Protein AF-A0A7C3UHL0-F1 (afdb_monomer_lite)

Organism: NCBI:txid113653

pLDDT: mean 90.92, std 7.12, range [57.59, 97.38]

Secondary structure (DSSP, 8-state):
-------SS------TTS--SS--HHHHHHHHHHHHHHHHHHTT-----TTS--

InterPro domains:
  IPR005537 CRISPR type III-associated protein [PF03787] (4-52)
  IPR007522 CRISPR-associated protein TM1795 [TIGR01894] (6-52)

Foldseek 3Di:
DDDDDDDPDDDADQDPVGHRPDDDVVVVVVVVLVVVCVVCVVVVHDDDDPPPDD

Structure (mmCIF, N/CA/C/O backbone):
data_AF-A0A7C3UHL0-F1
#
_entry.id   AF-A0A7C3UHL0-F1
#
loop_
_atom_site.group_PDB
_atom_site.id
_atom_site.type_symbol
_atom_site.label_atom_id
_atom_site.label_alt_id
_atom_site.label_comp_id
_atom_site.label_asym_id
_atom_site.label_entity_id
_atom_site.label_seq_id
_atom_site.pdbx_PDB_ins_code
_atom_site.Cartn_x
_atom_site.Cartn_y
_atom_site.Cartn_z
_atom_site.occupancy
_atom_site.B_iso_or_equiv
_atom_site.auth_seq_id
_atom_site.auth_comp_id
_atom_site.auth_asym_id
_atom_site.auth_atom_id
_atom_site.pdbx_PDB_model_num
ATOM 1 N N . MET A 1 1 ? -20.749 -3.253 -9.975 1.00 82.06 1 MET A N 1
ATOM 2 C CA . MET A 1 1 ? -20.470 -1.817 -9.743 1.00 82.06 1 MET A CA 1
ATOM 3 C C . MET A 1 1 ? -19.239 -1.440 -10.554 1.00 82.06 1 MET A C 1
ATOM 5 O O . MET A 1 1 ? -18.311 -2.235 -10.581 1.00 82.06 1 MET A O 1
ATOM 9 N N . ASN A 1 2 ? -19.240 -0.307 -11.259 1.00 91.81 2 ASN A N 1
ATOM 10 C CA . ASN A 1 2 ? -18.100 0.143 -12.068 1.00 91.81 2 ASN A CA 1
ATOM 11 C C . ASN A 1 2 ? -17.701 1.550 -11.609 1.00 91.81 2 ASN A C 1
ATOM 13 O O . ASN A 1 2 ? -18.561 2.425 -11.528 1.00 91.81 2 ASN A O 1
ATOM 17 N N . VAL A 1 3 ? -16.424 1.743 -11.279 1.00 92.38 3 VAL A N 1
ATOM 18 C CA . VAL A 1 3 ? -15.875 3.013 -10.794 1.00 92.38 3 VAL A CA 1
ATOM 19 C C . VAL A 1 3 ? -14.760 3.434 -11.740 1.00 92.38 3 VAL A C 1
ATOM 21 O O . VAL A 1 3 ? -13.797 2.698 -11.942 1.00 92.38 3 VAL A O 1
ATOM 24 N N . LYS A 1 4 ? -14.891 4.627 -12.323 1.00 94.62 4 LYS A N 1
ATOM 25 C CA . LYS A 1 4 ? -13.872 5.224 -13.188 1.00 94.62 4 LYS A CA 1
ATOM 26 C C . LYS A 1 4 ? -13.104 6.270 -12.395 1.00 94.62 4 LYS A C 1
ATOM 28 O O . LYS A 1 4 ? -13.710 7.179 -11.837 1.00 94.62 4 LYS A O 1
ATOM 33 N N . VAL A 1 5 ? -11.782 6.153 -12.376 1.00 90.94 5 VAL A N 1
ATOM 34 C CA . VAL A 1 5 ? -10.890 7.084 -11.676 1.00 90.94 5 VAL A CA 1
ATOM 35 C C . VAL A 1 5 ? -9.964 7.731 -12.697 1.00 90.94 5 VAL A C 1
ATOM 37 O O . VAL A 1 5 ? -9.451 7.056 -13.589 1.00 90.94 5 VAL A O 1
ATOM 40 N N . ARG A 1 6 ? -9.760 9.045 -12.574 1.00 94.62 6 ARG A N 1
ATOM 41 C CA . ARG A 1 6 ? -8.798 9.802 -13.376 1.00 94.62 6 ARG A CA 1
ATOM 42 C C . ARG A 1 6 ? -7.595 10.149 -12.515 1.00 94.62 6 ARG A C 1
ATOM 44 O O . ARG A 1 6 ? -7.742 10.712 -11.435 1.00 94.62 6 ARG A O 1
ATOM 51 N N . THR A 1 7 ? -6.411 9.852 -13.021 1.00 93.00 7 THR A N 1
ATOM 52 C CA . THR A 1 7 ? -5.153 10.171 -12.356 1.00 93.00 7 THR A CA 1
ATOM 53 C C . THR A 1 7 ? -4.797 11.641 -12.595 1.00 93.00 7 THR A C 1
ATOM 55 O O . THR A 1 7 ? -4.746 12.079 -13.746 1.00 93.00 7 THR A O 1
ATOM 58 N N . LEU A 1 8 ? -4.578 12.413 -11.525 1.00 96.69 8 LEU A N 1
ATOM 59 C CA . LEU A 1 8 ? -4.115 13.809 -11.622 1.00 96.69 8 LEU A CA 1
ATOM 60 C C . LEU A 1 8 ? -2.604 13.894 -11.875 1.00 96.69 8 LEU A C 1
ATOM 62 O O . LEU A 1 8 ? -2.134 14.803 -12.551 1.00 96.69 8 LEU A O 1
ATOM 66 N N . THR A 1 9 ? -1.866 12.911 -11.371 1.00 95.06 9 THR A N 1
ATOM 67 C CA . THR A 1 9 ? -0.441 12.673 -11.611 1.00 95.06 9 THR A CA 1
ATOM 68 C C . THR A 1 9 ? -0.250 11.231 -12.081 1.00 95.06 9 THR A C 1
ATOM 70 O O . THR A 1 9 ? -1.144 10.409 -11.859 1.00 95.06 9 THR A O 1
ATOM 73 N N . PRO A 1 10 ? 0.873 10.883 -12.734 1.00 91.06 10 PRO A N 1
ATOM 74 C CA . PRO A 1 10 ? 1.159 9.490 -13.061 1.00 91.06 10 PRO A CA 1
ATOM 75 C C . PRO A 1 10 ? 1.105 8.610 -11.806 1.00 91.06 10 PRO A C 1
ATOM 77 O O . PRO A 1 10 ? 1.565 9.009 -10.739 1.00 91.06 10 PRO A O 1
ATOM 80 N N . ILE A 1 11 ? 0.528 7.417 -11.934 1.00 90.81 11 ILE A N 1
ATOM 81 C CA . ILE A 1 11 ? 0.575 6.398 -10.883 1.00 90.81 11 ILE A CA 1
ATOM 82 C C . ILE A 1 11 ? 1.791 5.520 -11.137 1.00 90.81 11 ILE A C 1
ATOM 84 O O . ILE A 1 11 ? 1.968 5.015 -12.246 1.00 90.81 11 ILE A O 1
ATOM 88 N N . TRP A 1 12 ? 2.578 5.296 -10.089 1.00 90.06 12 TRP A N 1
ATOM 89 C CA . TRP A 1 12 ? 3.710 4.382 -10.120 1.00 90.06 12 TRP A CA 1
ATOM 90 C C . TRP A 1 12 ? 3.418 3.152 -9.272 1.00 90.06 12 TRP A C 1
ATOM 92 O O . TRP A 1 12 ? 3.042 3.258 -8.107 1.00 90.06 12 TRP A O 1
ATOM 102 N N . THR A 1 13 ? 3.603 1.975 -9.857 1.00 92.31 13 THR A N 1
ATOM 103 C CA . THR A 1 13 ? 3.498 0.692 -9.154 1.00 92.31 13 THR A CA 1
ATOM 104 C C . THR A 1 13 ? 4.653 -0.189 -9.584 1.00 92.31 13 THR A C 1
ATOM 106 O O . THR A 1 13 ? 4.850 -0.374 -10.784 1.00 92.31 13 THR A O 1
ATOM 109 N N . GLY A 1 14 ? 5.389 -0.742 -8.622 1.00 91.75 14 GLY A N 1
ATOM 110 C CA . GLY A 1 14 ? 6.478 -1.672 -8.901 1.00 91.75 14 GLY A CA 1
ATOM 111 C C . GLY A 1 14 ? 5.960 -3.026 -9.383 1.00 91.75 14 GLY A C 1
ATOM 112 O O . GLY A 1 14 ? 4.978 -3.552 -8.857 1.00 91.75 14 GLY A O 1
ATOM 113 N N . ASP A 1 15 ? 6.616 -3.585 -10.392 1.00 91.19 15 ASP A N 1
ATOM 114 C CA . ASP A 1 15 ? 6.537 -5.005 -10.712 1.00 91.19 15 ASP A CA 1
ATOM 115 C C . ASP A 1 15 ? 7.540 -5.828 -9.889 1.00 91.19 15 ASP A C 1
ATOM 117 O O . ASP A 1 15 ? 8.125 -5.336 -8.925 1.00 91.19 15 ASP A O 1
ATOM 121 N N . VAL A 1 16 ? 7.713 -7.099 -10.256 1.00 92.56 16 VAL A N 1
ATOM 122 C CA . VAL A 1 16 ? 8.617 -8.028 -9.560 1.00 92.56 16 VAL A CA 1
ATOM 123 C C . VAL A 1 16 ? 10.075 -7.558 -9.579 1.00 92.56 16 VAL A C 1
ATOM 125 O O . VAL A 1 16 ? 10.819 -7.860 -8.654 1.00 92.56 16 VAL A O 1
ATOM 128 N N . ASP A 1 17 ? 10.455 -6.763 -10.584 1.00 94.69 17 ASP A N 1
ATOM 129 C CA . ASP A 1 17 ? 11.785 -6.170 -10.729 1.00 94.69 17 ASP A CA 1
ATOM 130 C C . ASP A 1 17 ? 11.840 -4.745 -10.147 1.00 94.69 17 ASP A C 1
ATOM 132 O O . ASP A 1 17 ? 12.782 -3.995 -10.407 1.00 94.69 17 ASP A O 1
ATOM 136 N N . SER A 1 18 ? 10.818 -4.336 -9.385 1.00 88.06 18 SER A N 1
ATOM 137 C CA . SER A 1 18 ? 10.649 -2.979 -8.847 1.00 88.06 18 SER A CA 1
ATOM 138 C C . SER A 1 18 ? 10.575 -1.881 -9.919 1.00 88.06 18 SER A C 1
ATOM 140 O O . SER A 1 18 ? 10.844 -0.711 -9.643 1.00 88.06 18 SER A O 1
ATOM 142 N N . LYS A 1 19 ? 10.180 -2.224 -11.151 1.00 92.44 19 LYS A N 1
ATOM 143 C CA . LYS A 1 19 ? 10.019 -1.266 -12.253 1.00 92.44 19 LYS A CA 1
ATOM 144 C C . LYS A 1 19 ? 8.573 -0.802 -12.365 1.00 92.44 19 LYS A C 1
ATOM 146 O O . LYS A 1 19 ? 7.638 -1.570 -12.166 1.00 92.44 19 LYS A O 1
ATOM 151 N N . SER A 1 20 ? 8.381 0.457 -12.761 1.00 90.12 20 SER A N 1
ATOM 152 C CA . SER A 1 20 ? 7.055 1.069 -12.929 1.00 90.12 20 SER A CA 1
ATOM 153 C C . SER A 1 20 ? 6.644 1.201 -14.399 1.00 90.12 20 SER A C 1
ATOM 155 O O . SER A 1 20 ? 6.125 2.232 -14.825 1.00 90.12 20 SER A O 1
ATOM 157 N N . ASN A 1 21 ? 6.878 0.154 -15.190 1.00 89.62 21 ASN A N 1
ATOM 158 C CA . ASN A 1 21 ? 6.567 0.158 -16.625 1.00 89.62 21 ASN A CA 1
ATOM 159 C C . ASN A 1 21 ? 5.059 0.071 -16.916 1.00 89.62 21 ASN A C 1
ATOM 161 O O . ASN A 1 21 ? 4.613 0.423 -18.003 1.00 89.62 21 ASN A O 1
ATOM 165 N N . SER A 1 22 ? 4.265 -0.432 -15.967 1.00 89.75 22 SER A N 1
ATOM 166 C CA . SER A 1 22 ? 2.809 -0.547 -16.092 1.00 89.75 22 SER A CA 1
ATOM 167 C C . SER A 1 22 ? 2.139 -0.494 -14.723 1.00 89.75 22 SER A C 1
ATOM 169 O O . SER A 1 22 ? 2.760 -0.816 -13.709 1.00 89.75 22 SER A O 1
ATOM 171 N N . ILE A 1 23 ? 0.860 -0.113 -14.706 1.00 91.56 23 ILE A N 1
ATOM 172 C CA . ILE A 1 23 ? 0.056 -0.095 -13.483 1.00 91.56 23 ILE A CA 1
ATOM 173 C C . ILE A 1 23 ? -0.264 -1.535 -13.069 1.00 91.56 23 ILE A C 1
ATOM 175 O O . ILE A 1 23 ? -0.823 -2.314 -13.842 1.00 91.56 23 ILE A O 1
ATOM 179 N N . ARG A 1 24 ? 0.052 -1.881 -11.823 1.00 94.25 24 ARG A N 1
ATOM 180 C CA . ARG A 1 24 ? -0.238 -3.176 -11.212 1.00 94.25 24 ARG A CA 1
ATOM 181 C C . ARG A 1 24 ? -1.477 -3.058 -10.336 1.00 94.25 24 ARG A C 1
ATOM 183 O O . ARG A 1 24 ? -1.491 -2.326 -9.348 1.00 94.25 24 ARG A O 1
ATOM 190 N N . SER A 1 25 ? -2.517 -3.813 -10.686 1.00 92.62 25 SER A N 1
ATOM 191 C CA . SER A 1 25 ? -3.774 -3.868 -9.928 1.00 92.62 25 SER A CA 1
ATOM 192 C C . SER A 1 25 ? -3.564 -4.310 -8.480 1.00 92.62 25 SER A C 1
ATOM 194 O O . SER A 1 25 ? -4.250 -3.822 -7.587 1.00 92.62 25 SER A O 1
ATOM 196 N N . THR A 1 26 ? -2.576 -5.170 -8.229 1.00 94.19 26 THR A N 1
ATOM 197 C CA . THR A 1 26 ? -2.186 -5.624 -6.887 1.00 94.19 26 THR A CA 1
ATOM 198 C C . THR A 1 26 ? -1.769 -4.474 -5.973 1.00 94.19 26 THR A C 1
ATOM 200 O O . THR A 1 26 ? -2.155 -4.472 -4.807 1.00 94.19 26 THR A O 1
ATOM 203 N N . GLY A 1 27 ? -1.063 -3.464 -6.494 1.00 91.94 27 GLY A N 1
ATOM 204 C CA . GLY A 1 27 ? -0.706 -2.267 -5.729 1.00 91.94 27 GLY A CA 1
ATOM 205 C C . GLY A 1 27 ? -1.945 -1.486 -5.288 1.00 91.94 27 GLY A C 1
ATOM 206 O O . GLY A 1 27 ? -2.073 -1.137 -4.118 1.00 91.94 27 GLY A O 1
ATOM 207 N N . ILE A 1 28 ? -2.908 -1.306 -6.198 1.00 93.00 28 ILE A N 1
ATOM 208 C CA . ILE A 1 28 ? -4.177 -0.622 -5.906 1.00 93.00 28 ILE A CA 1
ATOM 209 C C . ILE A 1 28 ? -4.986 -1.397 -4.856 1.00 93.00 28 ILE A C 1
ATOM 211 O O . ILE A 1 28 ? -5.462 -0.810 -3.887 1.00 93.00 28 ILE A O 1
ATOM 215 N N . ILE A 1 29 ? -5.123 -2.717 -5.019 1.00 94.56 29 ILE A N 1
ATOM 216 C CA . ILE A 1 29 ? -5.850 -3.577 -4.071 1.00 94.56 29 ILE A CA 1
ATOM 217 C C . ILE A 1 29 ? -5.181 -3.547 -2.690 1.00 94.56 29 ILE A C 1
ATOM 219 O O . ILE A 1 29 ? -5.871 -3.443 -1.678 1.00 94.56 29 ILE A O 1
ATOM 223 N N . GLY A 1 30 ? -3.848 -3.578 -2.634 1.00 93.69 30 GLY A N 1
ATOM 224 C CA . GLY A 1 30 ? -3.092 -3.458 -1.389 1.00 93.69 30 GLY A CA 1
ATOM 225 C C . GLY A 1 30 ? -3.340 -2.128 -0.675 1.00 93.69 30 GLY A C 1
ATOM 226 O O . GLY A 1 30 ? -3.597 -2.124 0.529 1.00 93.69 30 GLY A O 1
ATOM 227 N N . SER A 1 31 ? -3.345 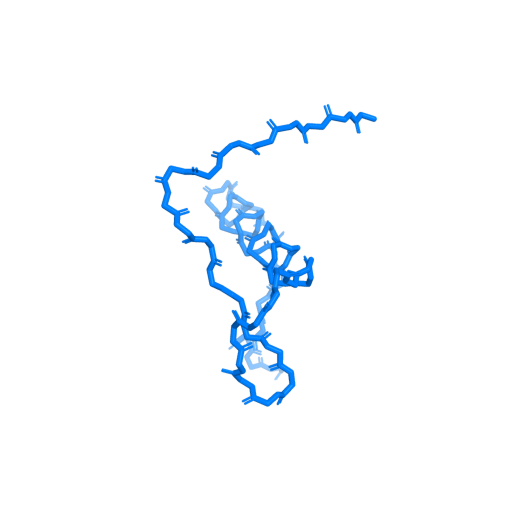-1.011 -1.410 1.00 93.50 31 SER A N 1
ATOM 228 C CA . SER A 1 31 ? -3.693 0.302 -0.854 1.00 93.50 31 SER A CA 1
ATOM 229 C C . SER A 1 31 ? -5.129 0.346 -0.328 1.00 93.50 31 SER A C 1
ATOM 231 O O . SER A 1 31 ? -5.369 0.908 0.737 1.00 93.50 31 SER A O 1
ATOM 233 N N . LEU A 1 32 ? -6.085 -0.269 -1.033 1.00 95.00 32 LEU A N 1
ATOM 234 C CA . LEU A 1 32 ? -7.476 -0.363 -0.575 1.00 95.00 32 LEU A CA 1
ATOM 235 C C . LEU A 1 32 ? -7.606 -1.194 0.704 1.00 95.00 32 LEU A C 1
ATOM 237 O O . LEU A 1 32 ? -8.324 -0.783 1.615 1.00 95.00 32 LEU A O 1
ATOM 241 N N . ARG A 1 33 ? -6.901 -2.328 0.800 1.00 95.38 33 ARG A N 1
ATOM 242 C CA . ARG A 1 33 ? -6.845 -3.133 2.028 1.00 95.38 33 ARG A CA 1
ATOM 243 C C . ARG A 1 33 ? -6.325 -2.289 3.190 1.00 95.38 33 ARG A C 1
ATOM 245 O O . ARG A 1 33 ? -6.996 -2.202 4.212 1.00 95.38 33 ARG A O 1
ATOM 252 N N . TRP A 1 34 ? -5.193 -1.610 2.997 1.00 94.50 34 TRP A N 1
ATOM 253 C CA . TRP A 1 34 ? -4.596 -0.760 4.028 1.00 94.50 34 TRP A CA 1
ATOM 254 C C . TRP A 1 34 ? -5.556 0.343 4.499 1.00 94.50 34 TRP A C 1
ATOM 256 O O . TRP A 1 34 ? -5.770 0.504 5.698 1.00 94.50 34 TRP A O 1
ATOM 266 N N . TRP A 1 35 ? -6.209 1.059 3.575 1.00 96.25 35 TRP A N 1
ATOM 267 C CA . TRP A 1 35 ? -7.196 2.087 3.931 1.00 96.25 35 TRP A CA 1
ATOM 268 C C . TRP A 1 35 ? -8.420 1.514 4.645 1.00 96.25 35 TRP A C 1
ATOM 270 O O . TRP A 1 35 ? -8.935 2.134 5.573 1.00 96.25 35 TRP A O 1
ATOM 280 N N . THR A 1 36 ? -8.872 0.327 4.245 1.00 95.56 36 THR A N 1
ATOM 281 C CA . THR A 1 36 ? -9.983 -0.359 4.914 1.00 95.56 36 THR A CA 1
ATOM 282 C C . THR A 1 36 ? -9.617 -0.684 6.361 1.00 95.56 36 THR A C 1
ATOM 284 O O . THR A 1 36 ? -10.393 -0.394 7.267 1.00 95.56 36 THR A O 1
ATOM 287 N N . GLU A 1 37 ? -8.418 -1.217 6.599 1.00 95.12 37 GLU A N 1
ATOM 288 C CA . GLU A 1 37 ? -7.912 -1.509 7.944 1.00 95.12 37 GLU A CA 1
ATOM 289 C C . GLU A 1 37 ? -7.761 -0.241 8.785 1.00 95.12 37 GLU A C 1
ATOM 291 O O . GLU A 1 37 ? -8.191 -0.230 9.936 1.00 95.12 37 GLU A O 1
ATOM 296 N N . ALA A 1 38 ? -7.231 0.844 8.211 1.00 95.00 38 ALA A N 1
ATOM 297 C CA . ALA A 1 38 ? -7.118 2.131 8.895 1.00 95.00 38 ALA A CA 1
ATOM 298 C C . ALA A 1 38 ? -8.490 2.667 9.343 1.00 95.00 38 ALA A C 1
ATOM 300 O O . ALA A 1 38 ? -8.637 3.122 10.477 1.00 95.00 38 ALA A O 1
ATOM 301 N N . ILE A 1 39 ? -9.512 2.561 8.486 1.00 97.19 39 ILE A N 1
ATOM 302 C CA . ILE A 1 39 ? -10.887 2.964 8.817 1.00 97.19 39 ILE A CA 1
ATOM 303 C C . ILE A 1 39 ? -11.464 2.067 9.917 1.00 97.19 39 ILE A C 1
ATOM 305 O O . ILE A 1 39 ? -12.000 2.578 10.899 1.00 97.19 39 ILE A O 1
ATOM 309 N N . LEU A 1 40 ? -11.334 0.743 9.793 1.00 96.50 40 LEU A N 1
ATOM 310 C CA . LEU A 1 40 ? -11.835 -0.201 10.795 1.00 96.50 40 LEU A CA 1
ATOM 311 C C . LEU A 1 40 ? -11.196 0.044 12.166 1.00 96.50 40 LEU A C 1
ATOM 313 O O . LEU A 1 40 ? -11.920 0.184 13.152 1.00 96.50 40 LEU A O 1
ATOM 317 N N . ARG A 1 41 ? -9.866 0.187 12.221 1.00 94.00 41 AR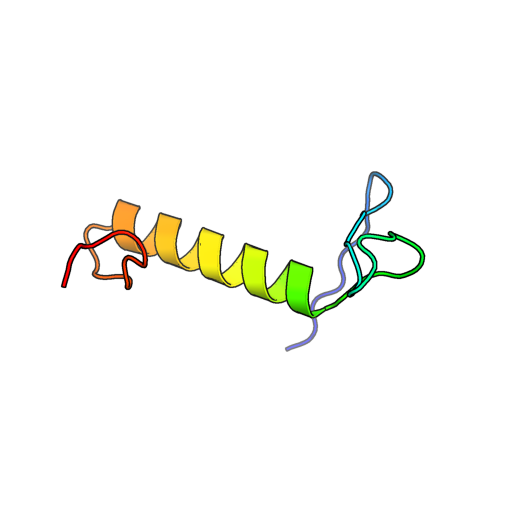G A N 1
ATOM 318 C CA . ARG A 1 41 ? -9.124 0.501 13.452 1.00 94.00 41 ARG A CA 1
ATOM 319 C C . ARG A 1 41 ? -9.557 1.849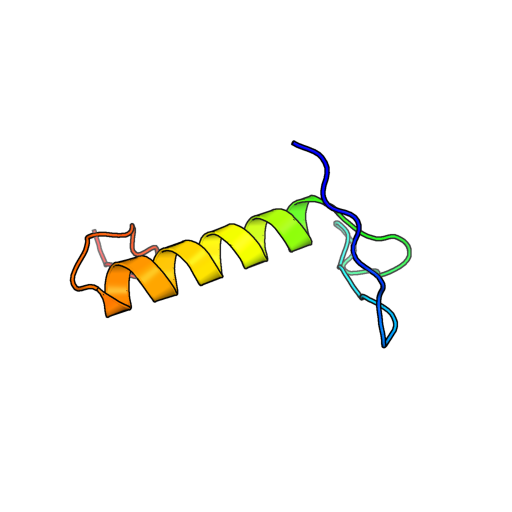 14.034 1.00 94.00 41 ARG A C 1
ATOM 321 O O . ARG A 1 41 ? -9.805 1.939 15.232 1.00 94.00 41 ARG A O 1
ATOM 328 N N . GLY A 1 42 ? -9.746 2.869 13.193 1.00 95.75 42 GLY A N 1
ATOM 329 C CA . GLY A 1 42 ? -10.266 4.179 13.608 1.00 95.75 42 GLY A CA 1
ATOM 330 C C . GLY A 1 42 ? -11.688 4.131 14.183 1.00 95.75 42 GLY A C 1
ATOM 331 O O . GLY A 1 42 ? -12.046 4.952 15.021 1.00 95.75 42 GLY A O 1
ATOM 332 N N . MET A 1 43 ? -12.486 3.138 13.786 1.00 97.38 43 MET A N 1
ATOM 333 C CA . MET A 1 43 ? -13.820 2.868 14.334 1.00 97.38 43 MET A CA 1
ATOM 334 C C . MET A 1 43 ? -13.801 1.924 15.553 1.00 97.38 43 MET A C 1
ATOM 336 O O . MET A 1 43 ? -14.865 1.492 16.003 1.00 97.38 43 MET A O 1
ATOM 340 N N . GLY A 1 44 ? -12.623 1.551 16.068 1.00 94.62 44 GLY A N 1
ATOM 341 C CA . GLY A 1 44 ? -12.478 0.580 17.158 1.00 94.62 44 GLY A CA 1
ATOM 342 C C . GLY A 1 44 ? -12.886 -0.845 16.767 1.00 94.62 44 GLY A C 1
ATOM 343 O O . GLY A 1 44 ? -13.259 -1.645 17.624 1.00 94.62 44 GLY A O 1
ATOM 344 N N . LYS A 1 45 ? -12.885 -1.163 15.468 1.00 94.88 45 LYS A N 1
ATOM 345 C CA . LYS A 1 45 ? -13.137 -2.508 14.944 1.00 94.88 45 LYS A CA 1
ATOM 346 C C . LYS A 1 45 ? -11.823 -3.246 14.724 1.00 94.88 45 LYS A C 1
ATOM 348 O O . LYS A 1 45 ? -10.780 -2.644 14.485 1.00 94.88 45 LYS A O 1
ATOM 353 N N . PHE A 1 46 ? -11.906 -4.571 14.778 1.00 93.19 46 PHE A N 1
ATOM 354 C CA . PHE A 1 46 ? -10.770 -5.437 14.508 1.00 93.19 46 PHE A CA 1
ATOM 355 C C . PHE A 1 46 ? -10.398 -5.410 13.021 1.00 93.19 46 PHE A C 1
ATOM 357 O O . PHE A 1 46 ? -11.258 -5.523 12.145 1.00 93.19 46 PHE A O 1
ATOM 364 N N . ALA A 1 47 ? -9.102 -5.302 12.760 1.00 92.69 47 ALA A N 1
ATOM 365 C CA . ALA A 1 47 ? -8.476 -5.531 11.469 1.00 92.69 47 ALA A CA 1
ATOM 366 C C . ALA A 1 47 ? -7.140 -6.223 11.748 1.00 92.69 47 ALA A C 1
ATOM 368 O O . ALA A 1 47 ? -6.417 -5.770 12.633 1.00 92.69 47 ALA A O 1
ATOM 369 N N . CYS A 1 48 ? -6.836 -7.291 11.006 1.00 87.75 48 CYS A N 1
ATOM 370 C CA . CYS A 1 48 ? -5.624 -8.092 11.194 1.00 87.75 48 CYS A CA 1
ATOM 371 C C . CYS A 1 48 ? -4.384 -7.190 11.227 1.00 87.75 48 CYS A C 1
ATOM 373 O O . CYS A 1 48 ? -4.239 -6.321 10.359 1.00 87.75 48 CYS A O 1
ATOM 375 N N . ASP A 1 49 ? -3.525 -7.365 12.231 1.00 83.38 49 ASP A N 1
ATOM 376 C CA . ASP A 1 49 ? -2.269 -6.640 12.321 1.00 83.38 49 ASP A CA 1
ATOM 377 C C . ASP A 1 49 ? -1.094 -7.549 11.958 1.00 83.38 49 ASP A C 1
ATOM 379 O O . ASP A 1 49 ? -0.778 -8.478 12.694 1.00 83.38 49 ASP A O 1
ATOM 383 N N . PRO A 1 50 ? -0.420 -7.314 10.818 1.00 77.06 50 PRO A N 1
ATOM 384 C CA . PRO A 1 50 ? 0.716 -8.140 10.416 1.00 77.06 50 PRO A CA 1
ATOM 385 C C . PRO A 1 50 ? 1.969 -7.883 11.270 1.00 77.06 50 PRO A C 1
ATOM 387 O O . PRO A 1 50 ? 2.997 -8.511 11.033 1.00 77.06 50 PRO A O 1
ATOM 390 N N . THR A 1 51 ? 1.900 -6.928 12.202 1.00 79.75 51 THR A N 1
ATOM 391 C CA . THR A 1 51 ? 2.953 -6.589 13.163 1.00 79.75 51 THR A CA 1
ATOM 392 C C . THR A 1 51 ? 2.654 -7.059 14.582 1.00 79.75 51 THR A C 1
ATOM 394 O O . THR A 1 51 ? 3.480 -6.831 15.460 1.00 79.75 51 THR A O 1
ATOM 397 N N . GLU A 1 52 ? 1.499 -7.685 14.827 1.00 77.69 52 GLU A N 1
ATOM 398 C CA . GLU A 1 52 ? 1.268 -8.378 16.093 1.00 77.69 52 GLU A CA 1
ATOM 399 C C . GLU A 1 52 ? 2.216 -9.585 16.160 1.00 77.69 52 GLU A C 1
ATOM 401 O O . GLU A 1 52 ? 2.194 -10.455 15.2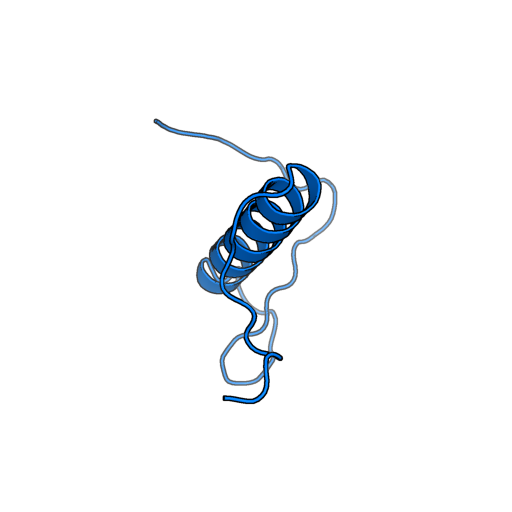85 1.00 77.69 52 GLU A O 1
ATOM 406 N N . ASP A 1 53 ? 3.080 -9.613 17.179 1.00 68.62 53 ASP A N 1
ATOM 40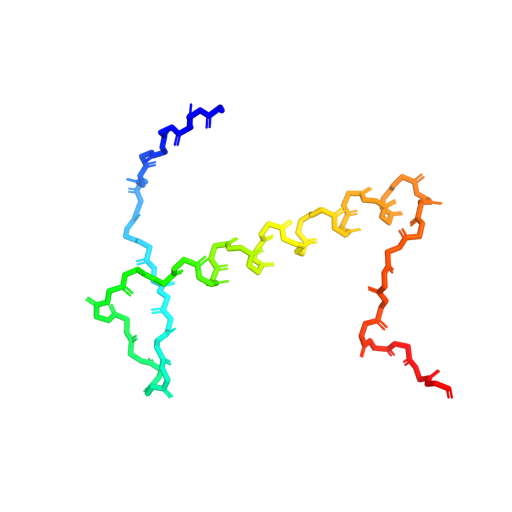7 C CA . ASP A 1 53 ? 3.853 -10.807 17.515 1.00 68.62 53 ASP A CA 1
ATOM 408 C C .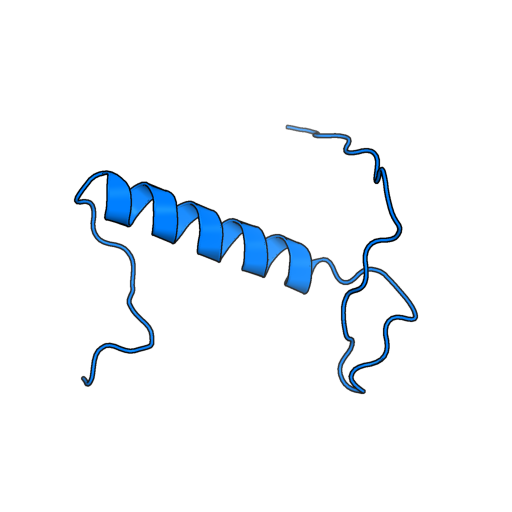 ASP A 1 53 ? 2.863 -11.901 17.949 1.00 68.62 53 ASP A C 1
ATOM 410 O O . ASP A 1 53 ? 2.007 -11.665 18.807 1.00 68.62 53 ASP A O 1
ATOM 414 N N . GLY A 1 54 ? 2.940 -13.064 17.297 1.00 57.59 54 GLY A N 1
ATOM 415 C CA . GLY A 1 54 ? 2.038 -14.201 17.522 1.00 57.59 54 GLY A CA 1
ATOM 416 C C . GLY A 1 54 ? 2.145 -14.836 18.903 1.00 57.59 54 GLY A C 1
ATOM 417 O O . GLY A 1 54 ? 3.250 -14.818 19.492 1.00 57.59 54 GLY A O 1
#

Radius of gyration: 14.67 Å; chains: 1; bounding box: 32×28×34 Å

Sequence (54 aa):
MNVKVRTLTPIWTGDVDSKSNSIRSTGIIGSLRWWTEAILRGMGKFACDPTEDG